Protein AF-A0A973G3A9-F1 (afdb_monomer_lite)

Structure (mmCIF, N/CA/C/O backbone):
data_AF-A0A973G3A9-F1
#
_entry.id   AF-A0A973G3A9-F1
#
loop_
_atom_site.group_PDB
_atom_site.id
_atom_site.type_symbol
_atom_site.label_atom_id
_atom_site.label_alt_id
_atom_site.label_comp_id
_atom_site.label_asym_id
_atom_site.label_entity_id
_atom_site.label_seq_id
_atom_site.pdbx_PDB_ins_code
_atom_site.Cartn_x
_atom_site.Cartn_y
_atom_site.Cartn_z
_atom_site.occupancy
_atom_site.B_iso_or_equiv
_atom_site.auth_seq_id
_atom_site.auth_comp_i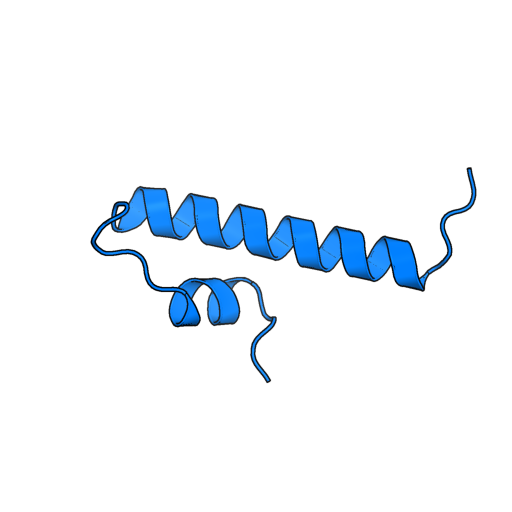d
_atom_site.auth_asym_id
_atom_site.auth_atom_id
_atom_site.pdbx_PDB_model_num
ATOM 1 N N . MET A 1 1 ? -6.284 7.122 28.859 1.00 44.69 1 MET A N 1
ATOM 2 C CA . MET A 1 1 ? -6.541 7.887 27.621 1.00 44.69 1 MET A CA 1
ATOM 3 C C . MET A 1 1 ? -7.651 7.144 26.896 1.00 44.69 1 MET A C 1
ATOM 5 O O . MET A 1 1 ? -7.405 6.033 26.457 1.00 44.69 1 MET A O 1
ATOM 9 N N . ASN A 1 2 ? -8.888 7.643 26.933 1.00 54.38 2 ASN A N 1
ATOM 10 C CA . ASN A 1 2 ? -10.053 6.913 26.423 1.00 54.38 2 ASN A CA 1
ATOM 11 C C . ASN A 1 2 ? -10.376 7.456 25.026 1.00 54.38 2 ASN A C 1
ATOM 13 O O . ASN A 1 2 ? -11.030 8.491 24.922 1.00 54.38 2 ASN A O 1
ATOM 17 N N . LEU A 1 3 ? -9.843 6.829 23.972 1.00 60.53 3 LEU A N 1
ATOM 18 C CA . LEU A 1 3 ? -10.219 7.185 22.602 1.00 60.53 3 LEU A CA 1
ATOM 19 C C . LEU A 1 3 ? -11.679 6.782 22.379 1.00 60.53 3 LEU A C 1
ATOM 21 O O . LEU A 1 3 ? -12.110 5.717 22.828 1.00 60.53 3 LEU A O 1
ATOM 25 N N . SER A 1 4 ? -12.466 7.634 21.719 1.00 69.50 4 SER A N 1
ATOM 26 C CA . SER A 1 4 ? -13.821 7.244 21.340 1.00 69.50 4 SER A CA 1
ATOM 27 C C . SER A 1 4 ? -13.737 6.138 20.285 1.00 69.50 4 SER A C 1
ATOM 29 O O . SER A 1 4 ? -12.859 6.151 19.422 1.00 69.50 4 SER A O 1
ATOM 31 N N . SER A 1 5 ? -14.680 5.198 20.299 1.00 72.25 5 SER A N 1
ATOM 32 C CA . SER A 1 5 ? -14.735 4.066 19.355 1.00 72.25 5 SER A CA 1
ATOM 33 C C . SER A 1 5 ? -14.715 4.467 17.867 1.00 72.25 5 SER A C 1
ATOM 35 O O . SER A 1 5 ? -14.501 3.625 16.996 1.00 72.25 5 SER A O 1
ATOM 37 N N . SER A 1 6 ? -14.947 5.746 17.549 1.00 73.94 6 SER A N 1
ATOM 38 C CA . SER A 1 6 ? -14.831 6.300 16.197 1.00 73.94 6 SER A CA 1
ATOM 39 C C . SER A 1 6 ? -13.392 6.648 15.797 1.00 73.94 6 SER A C 1
ATOM 41 O O . SER A 1 6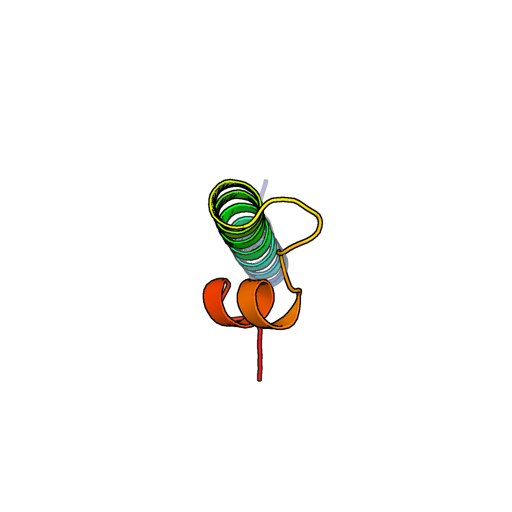 ? -13.040 6.543 14.624 1.00 73.94 6 SER A O 1
ATOM 43 N N . GLU A 1 7 ? -12.553 7.066 16.743 1.00 76.06 7 GLU A N 1
ATOM 44 C CA . GLU A 1 7 ? -11.139 7.380 16.505 1.00 76.06 7 GLU A CA 1
ATOM 45 C C . GLU A 1 7 ? -10.321 6.101 16.370 1.00 76.06 7 GLU A C 1
ATOM 47 O O . GLU A 1 7 ? -9.480 6.010 15.481 1.00 76.06 7 GLU A O 1
ATOM 52 N N . GLU A 1 8 ? -10.644 5.078 17.161 1.00 77.69 8 GLU A N 1
ATOM 53 C CA . GLU A 1 8 ? -10.023 3.756 17.061 1.00 77.69 8 GLU A CA 1
ATOM 54 C C . GLU A 1 8 ? -10.282 3.112 15.689 1.00 77.69 8 GLU A C 1
ATOM 56 O O . GLU A 1 8 ? -9.349 2.669 15.027 1.00 77.69 8 GLU A O 1
ATOM 61 N N . LYS A 1 9 ? -11.520 3.187 15.179 1.00 76.88 9 LYS A N 1
ATOM 62 C CA . LYS A 1 9 ? -11.863 2.722 13.819 1.00 76.88 9 LYS A CA 1
ATOM 63 C C . LYS A 1 9 ? -11.149 3.500 12.711 1.00 76.88 9 LYS A C 1
ATOM 65 O O . LYS A 1 9 ? -10.763 2.911 11.700 1.00 76.88 9 LYS A O 1
ATOM 70 N N . ARG A 1 10 ? -10.977 4.820 12.870 1.00 79.94 10 ARG A N 1
ATOM 71 C CA . ARG A 1 10 ? -10.196 5.633 11.918 1.00 79.94 10 ARG A CA 1
ATOM 72 C C . ARG A 1 10 ? -8.722 5.244 11.950 1.00 79.94 10 ARG A C 1
ATOM 74 O O . ARG A 1 10 ? -8.120 5.134 10.888 1.00 79.94 10 ARG A O 1
ATOM 81 N N . SER A 1 11 ? -8.173 4.999 13.138 1.00 86.81 11 SER A N 1
ATOM 82 C CA . SER A 1 11 ? -6.795 4.537 13.306 1.00 86.81 11 SER A CA 1
ATOM 83 C C . SER A 1 11 ? -6.582 3.162 12.675 1.00 86.81 11 SER A C 1
ATOM 85 O O . SER A 1 11 ? -5.602 2.975 11.965 1.00 86.81 11 SER A O 1
ATOM 87 N N . ASP A 1 12 ? -7.509 2.223 12.868 1.00 92.25 12 ASP A N 1
ATOM 88 C CA . ASP A 1 12 ? -7.456 0.897 12.241 1.00 92.25 12 ASP A CA 1
ATOM 89 C C . ASP A 1 12 ? -7.473 0.989 10.708 1.00 92.25 12 ASP A C 1
ATOM 91 O O . ASP A 1 12 ? -6.623 0.425 10.022 1.00 92.25 12 ASP A O 1
ATOM 95 N N . THR A 1 13 ? -8.399 1.784 10.169 1.00 94.31 13 THR A N 1
ATOM 96 C CA . THR A 1 13 ? -8.501 2.012 8.723 1.00 94.31 13 THR A CA 1
ATOM 97 C C . THR A 1 13 ? -7.218 2.632 8.167 1.00 94.31 13 THR A C 1
ATOM 99 O O . THR A 1 13 ? -6.724 2.210 7.126 1.00 94.31 13 THR A O 1
ATOM 102 N N . TYR A 1 14 ? -6.649 3.605 8.879 1.00 95.12 14 TYR A N 1
ATOM 103 C CA . TYR A 1 14 ? -5.387 4.236 8.506 1.00 95.12 14 TYR A CA 1
ATOM 104 C C . TYR A 1 14 ? -4.225 3.234 8.474 1.00 95.12 14 TYR A C 1
ATOM 106 O O . TYR A 1 14 ? -3.473 3.204 7.502 1.00 95.12 14 TYR A O 1
ATOM 114 N N . LEU A 1 15 ? -4.109 2.373 9.491 1.00 96.50 15 LEU A N 1
ATOM 115 C CA . LEU A 1 15 ? -3.071 1.341 9.545 1.00 96.50 15 LEU A CA 1
ATOM 116 C C . LEU A 1 15 ? -3.200 0.338 8.392 1.00 96.50 15 LEU A C 1
ATOM 118 O O . LEU A 1 15 ? -2.196 0.022 7.758 1.00 96.50 15 LEU A O 1
ATOM 122 N N . ARG A 1 16 ? -4.423 -0.098 8.062 1.00 96.69 16 ARG A N 1
ATOM 123 C CA . ARG A 1 16 ? -4.670 -0.990 6.916 1.00 96.69 16 ARG A CA 1
ATOM 124 C C . ARG A 1 16 ? -4.255 -0.370 5.584 1.00 96.69 16 ARG A C 1
ATOM 126 O O . ARG A 1 16 ? -3.668 -1.056 4.754 1.00 96.69 16 ARG A O 1
ATOM 133 N N . ILE A 1 17 ? -4.524 0.921 5.385 1.00 97.25 17 ILE A N 1
ATOM 134 C CA . ILE A 1 17 ? -4.110 1.638 4.169 1.00 97.25 17 ILE A CA 1
ATOM 135 C C . ILE A 1 17 ? -2.585 1.698 4.067 1.00 97.25 17 ILE A C 1
ATOM 137 O O . ILE A 1 17 ? -2.040 1.456 2.992 1.00 97.25 17 ILE A O 1
ATOM 141 N N . LEU A 1 18 ? -1.891 2.003 5.167 1.00 97.62 18 LEU A N 1
ATOM 142 C CA . LEU A 1 18 ? -0.429 2.061 5.171 1.00 97.62 18 LEU A CA 1
ATOM 143 C C . LEU A 1 18 ? 0.207 0.698 4.884 1.00 97.62 18 LEU A C 1
ATOM 145 O O . LEU A 1 18 ? 1.149 0.633 4.097 1.00 97.62 18 LEU A O 1
ATOM 149 N N . ASP A 1 19 ? -0.315 -0.373 5.484 1.00 98.00 19 ASP A N 1
ATOM 150 C CA . ASP A 1 19 ? 0.174 -1.734 5.248 1.00 98.00 19 ASP A CA 1
ATOM 151 C C . ASP A 1 19 ? -0.050 -2.170 3.791 1.00 98.00 19 ASP A C 1
ATOM 153 O O . ASP A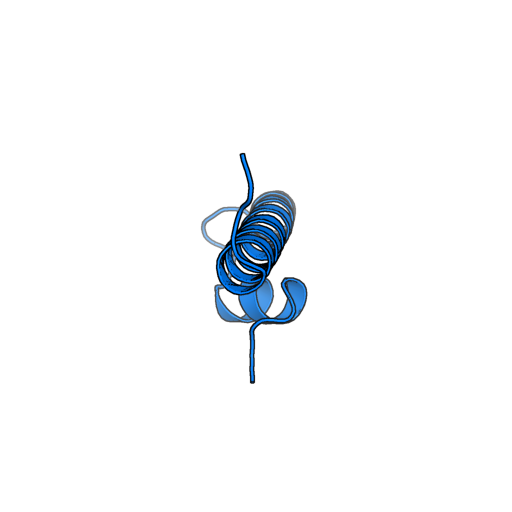 1 19 ? 0.877 -2.618 3.112 1.00 98.00 19 ASP A O 1
ATOM 157 N N . ALA A 1 20 ? -1.254 -1.939 3.257 1.00 97.81 20 ALA A N 1
ATOM 158 C CA . ALA A 1 20 ? -1.566 -2.211 1.858 1.00 97.81 20 ALA A CA 1
ATOM 159 C C . ALA A 1 20 ? -0.646 -1.433 0.905 1.00 97.81 20 ALA A C 1
ATOM 161 O O . ALA A 1 20 ? -0.095 -2.012 -0.031 1.00 97.81 20 ALA A O 1
ATOM 162 N N . ALA A 1 21 ? -0.432 -0.142 1.166 1.00 97.88 21 ALA A N 1
ATOM 163 C CA . ALA A 1 21 ? 0.446 0.696 0.361 1.00 97.88 21 ALA A CA 1
ATOM 164 C C . ALA A 1 21 ? 1.899 0.206 0.403 1.00 97.88 21 ALA A C 1
ATOM 166 O O . ALA A 1 21 ? 2.532 0.093 -0.644 1.00 97.88 21 ALA A O 1
ATOM 167 N N . ALA A 1 22 ? 2.424 -0.128 1.587 1.00 98.06 22 ALA A N 1
ATOM 168 C CA . ALA A 1 22 ? 3.784 -0.640 1.739 1.00 98.06 22 ALA A CA 1
ATOM 169 C C . ALA A 1 22 ? 4.006 -1.925 0.926 1.00 98.06 22 ALA A C 1
ATOM 171 O O . ALA A 1 22 ? 5.025 -2.047 0.241 1.00 98.06 22 ALA A O 1
ATOM 172 N N . ASN A 1 23 ? 3.035 -2.840 0.947 1.00 97.81 23 ASN A N 1
ATOM 173 C CA . ASN A 1 23 ? 3.083 -4.074 0.166 1.00 97.81 23 ASN A CA 1
ATOM 174 C C . ASN A 1 23 ? 3.049 -3.791 -1.344 1.00 97.81 23 ASN A C 1
ATOM 176 O O . ASN A 1 23 ? 3.949 -4.219 -2.062 1.00 97.81 23 ASN A O 1
ATOM 180 N N . VAL A 1 24 ? 2.085 -2.996 -1.823 1.00 97.69 24 VAL A N 1
ATOM 181 C CA . VAL A 1 24 ? 1.950 -2.685 -3.260 1.00 97.69 24 VAL A CA 1
ATOM 182 C C . VAL A 1 24 ? 3.177 -1.938 -3.791 1.00 97.69 24 VAL A C 1
ATOM 184 O O . VAL A 1 24 ? 3.693 -2.272 -4.857 1.00 97.69 24 VAL A O 1
ATOM 187 N N . PHE A 1 25 ? 3.710 -0.966 -3.045 1.00 97.25 25 PHE A N 1
ATOM 188 C CA . PHE A 1 25 ? 4.935 -0.271 -3.448 1.00 97.25 25 PHE A CA 1
ATOM 189 C C . PHE A 1 25 ? 6.155 -1.196 -3.467 1.00 97.25 25 PHE A C 1
ATOM 191 O O . PHE A 1 25 ? 7.020 -1.022 -4.325 1.00 97.25 25 PHE A O 1
ATOM 198 N N . SER A 1 26 ? 6.230 -2.173 -2.560 1.00 97.06 26 SER A N 1
ATOM 199 C CA . SER A 1 26 ? 7.325 -3.150 -2.534 1.00 97.06 26 SER A CA 1
ATOM 200 C C . SER A 1 26 ? 7.239 -4.160 -3.684 1.00 97.06 26 SER A C 1
ATOM 202 O O . SER A 1 26 ? 8.272 -4.572 -4.205 1.00 97.06 26 SER A O 1
ATOM 204 N N . GLU A 1 27 ? 6.026 -4.541 -4.094 1.00 96.56 27 GLU A N 1
ATOM 205 C CA . GLU A 1 27 ? 5.778 -5.505 -5.175 1.00 96.56 27 GLU A CA 1
ATOM 206 C C . GLU A 1 27 ? 5.903 -4.862 -6.572 1.00 96.56 27 GLU A C 1
ATOM 208 O 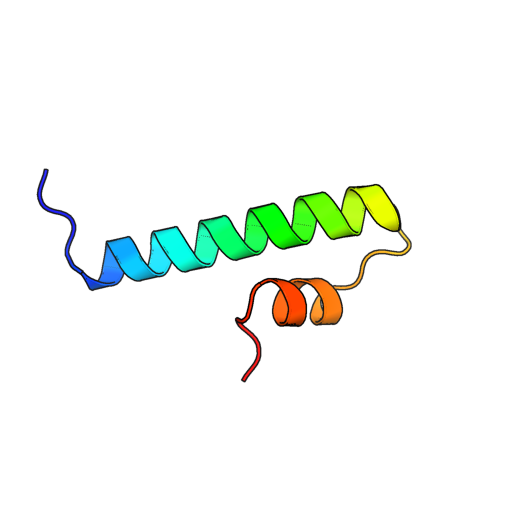O . GLU A 1 27 ? 6.558 -5.418 -7.455 1.00 96.56 27 GLU A O 1
ATOM 213 N N . ALA A 1 28 ? 5.307 -3.682 -6.779 1.00 95.56 28 ALA A N 1
ATOM 214 C CA . ALA A 1 28 ? 5.177 -3.049 -8.097 1.00 95.56 28 ALA A CA 1
ATOM 215 C C . ALA A 1 28 ? 6.103 -1.836 -8.319 1.00 95.56 28 ALA A C 1
ATOM 217 O O . ALA A 1 28 ? 6.247 -1.356 -9.449 1.00 95.56 28 ALA A O 1
ATOM 218 N N . GLY A 1 29 ? 6.723 -1.311 -7.258 1.00 94.19 29 GLY A N 1
ATOM 219 C CA . GLY A 1 29 ? 7.431 -0.030 -7.288 1.00 94.19 29 GLY A CA 1
ATOM 220 C C . GLY A 1 29 ? 6.490 1.174 -7.434 1.00 94.19 29 GLY A C 1
ATOM 221 O O . GLY A 1 29 ? 5.306 1.047 -7.740 1.00 94.19 29 GLY A O 1
ATOM 222 N N . PHE A 1 30 ? 7.020 2.387 -7.251 1.00 90.25 30 PHE A N 1
ATOM 223 C CA . PHE A 1 30 ? 6.208 3.616 -7.270 1.00 90.25 30 PHE A CA 1
ATOM 224 C C . PHE A 1 30 ? 5.475 3.867 -8.594 1.00 90.25 30 PHE A C 1
ATOM 226 O O . PHE A 1 30 ? 4.349 4.351 -8.578 1.00 90.25 30 PHE A O 1
ATOM 233 N N . SER A 1 31 ? 6.094 3.542 -9.731 1.0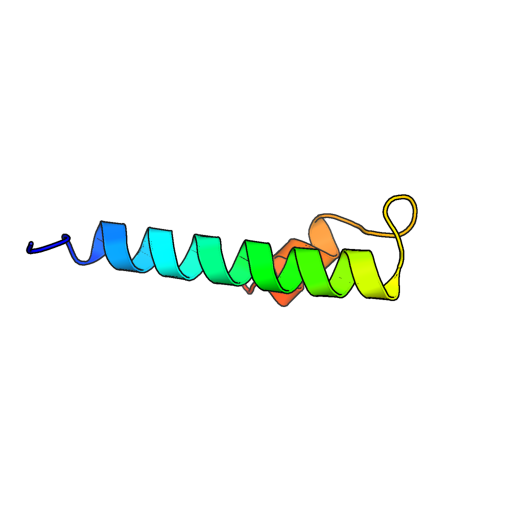0 93.75 31 SER A N 1
ATOM 234 C CA . SER A 1 31 ? 5.483 3.756 -11.050 1.00 93.75 31 SER A CA 1
ATOM 235 C C . SER A 1 31 ? 4.412 2.718 -11.398 1.00 93.75 31 SER A C 1
ATOM 237 O O . SER A 1 31 ? 3.557 2.994 -12.236 1.00 93.75 31 SER A O 1
ATOM 239 N N . GLY A 1 32 ? 4.489 1.520 -10.809 1.00 93.69 32 GLY A N 1
ATOM 240 C CA . GLY A 1 32 ? 3.561 0.415 -11.066 1.00 93.69 32 GLY A CA 1
ATOM 241 C C . GLY A 1 32 ? 2.396 0.351 -10.080 1.00 93.69 32 GLY A C 1
ATOM 242 O O . GLY A 1 32 ? 1.337 -0.161 -10.431 1.00 93.69 32 GLY A O 1
ATOM 243 N N . ALA A 1 33 ? 2.574 0.895 -8.876 1.00 97.25 33 ALA A N 1
ATOM 244 C CA . ALA A 1 33 ? 1.560 0.907 -7.833 1.00 97.25 33 ALA A CA 1
ATOM 245 C C . ALA A 1 33 ? 0.323 1.726 -8.225 1.00 97.25 33 ALA A C 1
ATOM 247 O O . ALA A 1 33 ? 0.436 2.845 -8.741 1.00 97.25 33 ALA A O 1
ATOM 248 N N . ARG A 1 34 ? -0.868 1.200 -7.917 1.00 96.38 34 ARG A N 1
ATOM 249 C CA . ARG A 1 34 ? -2.133 1.905 -8.142 1.00 96.38 34 ARG A CA 1
ATOM 250 C C . ARG A 1 34 ? -2.969 2.056 -6.879 1.00 96.38 34 ARG A C 1
ATOM 252 O O . ARG A 1 34 ? -2.965 1.216 -5.987 1.00 96.38 34 ARG A O 1
ATOM 259 N N . MET A 1 35 ? -3.686 3.175 -6.809 1.00 94.31 35 MET A N 1
ATOM 260 C CA . MET A 1 35 ? -4.462 3.561 -5.628 1.00 94.31 35 MET A CA 1
ATOM 261 C C . MET A 1 35 ? -5.722 2.711 -5.438 1.00 94.31 35 MET A C 1
ATOM 263 O O . MET A 1 35 ? -6.122 2.478 -4.302 1.00 94.31 35 MET A O 1
ATOM 267 N N . ASP A 1 36 ? -6.337 2.257 -6.530 1.00 96.00 36 ASP A N 1
ATOM 268 C CA . ASP A 1 36 ? -7.465 1.319 -6.526 1.00 96.00 36 ASP A CA 1
ATOM 269 C C . ASP A 1 36 ? -7.056 -0.029 -5.920 1.00 96.00 36 ASP A C 1
ATOM 271 O O . ASP A 1 36 ? -7.705 -0.499 -4.990 1.00 96.00 36 ASP A O 1
ATOM 275 N N . GLU A 1 37 ? -5.914 -0.577 -6.334 1.00 95.88 37 GLU A N 1
ATOM 276 C CA . GLU A 1 37 ? -5.360 -1.809 -5.760 1.00 95.88 37 GLU A CA 1
ATOM 277 C C . GLU A 1 37 ? -5.062 -1.676 -4.256 1.00 95.88 37 GLU A C 1
ATOM 279 O O . GLU A 1 37 ? -5.392 -2.563 -3.466 1.00 95.88 37 GLU A O 1
ATOM 284 N N . ILE A 1 38 ? -4.486 -0.546 -3.833 1.00 96.50 38 ILE A N 1
ATOM 285 C CA . ILE A 1 38 ? -4.233 -0.264 -2.412 1.00 96.50 38 ILE A CA 1
ATOM 286 C C . ILE A 1 38 ? -5.554 -0.171 -1.635 1.00 96.50 38 ILE A C 1
ATOM 288 O O . ILE A 1 38 ? -5.653 -0.713 -0.534 1.00 96.50 38 ILE A O 1
ATOM 292 N N . ALA A 1 39 ? -6.572 0.495 -2.188 1.00 96.12 39 ALA A N 1
ATOM 293 C CA . ALA A 1 39 ? -7.876 0.649 -1.545 1.00 96.12 39 ALA A CA 1
ATOM 294 C C . ALA A 1 39 ? -8.630 -0.685 -1.418 1.00 96.12 39 ALA A C 1
ATOM 296 O O . ALA A 1 39 ? -9.238 -0.952 -0.375 1.00 96.12 39 ALA A O 1
ATOM 297 N N . ASP A 1 40 ? -8.550 -1.530 -2.445 1.00 96.25 40 ASP A N 1
ATOM 298 C CA . ASP A 1 40 ? -9.116 -2.878 -2.441 1.00 96.25 40 ASP A CA 1
ATOM 299 C C . ASP A 1 40 ? -8.418 -3.750 -1.394 1.00 96.25 40 ASP A C 1
ATOM 301 O O . ASP A 1 40 ? -9.076 -4.365 -0.552 1.00 96.25 40 ASP A O 1
ATOM 305 N N . ARG A 1 41 ? -7.080 -3.737 -1.363 1.00 95.62 41 ARG A N 1
ATOM 306 C CA . ARG A 1 41 ? -6.285 -4.526 -0.409 1.00 95.62 41 ARG A CA 1
ATOM 307 C C . ARG A 1 41 ? -6.438 -4.046 1.034 1.00 95.62 41 ARG A C 1
ATOM 309 O O . ARG A 1 41 ? -6.428 -4.858 1.955 1.00 95.62 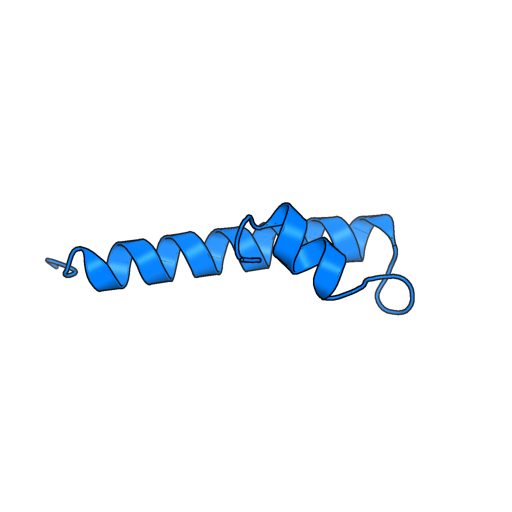41 ARG A O 1
ATOM 316 N N . ALA A 1 42 ? -6.634 -2.745 1.235 1.00 96.25 42 ALA A N 1
ATOM 317 C CA . ALA A 1 42 ? -6.953 -2.178 2.539 1.00 96.25 42 ALA A CA 1
ATOM 318 C C . ALA A 1 42 ? -8.411 -2.428 2.959 1.00 96.25 42 ALA A C 1
ATOM 320 O O . ALA A 1 42 ? -8.736 -2.207 4.125 1.00 96.25 42 ALA A O 1
ATOM 321 N N . GLY A 1 43 ? -9.296 -2.869 2.056 1.00 95.25 43 GLY A N 1
ATOM 322 C CA . GLY A 1 43 ? -10.720 -3.070 2.339 1.00 95.25 43 GLY A CA 1
ATOM 323 C C . GLY A 1 43 ? -11.441 -1.762 2.667 1.00 95.25 43 GLY A C 1
ATOM 324 O O . GLY A 1 43 ? -12.212 -1.700 3.628 1.00 95.25 43 GLY A O 1
ATOM 325 N N . VAL A 1 44 ? -11.111 -0.692 1.937 1.00 92.31 44 VAL A N 1
ATOM 326 C CA . VAL A 1 44 ? -11.701 0.649 2.115 1.00 92.31 44 VAL A CA 1
ATOM 327 C C . VAL A 1 44 ? -12.479 1.130 0.890 1.00 92.31 44 VAL A C 1
ATOM 329 O O . VAL A 1 44 ? -13.095 2.194 0.941 1.00 92.31 44 VAL A O 1
ATOM 332 N N . ASN A 1 45 ? -12.468 0.353 -0.195 1.00 80.06 45 ASN A N 1
ATOM 333 C CA . ASN A 1 45 ? -13.333 0.571 -1.348 1.00 80.06 45 ASN A CA 1
ATOM 334 C C . ASN A 1 45 ? -14.790 0.162 -1.029 1.00 80.06 45 ASN A C 1
ATOM 336 O O . ASN A 1 45 ? -15.020 -0.683 -0.160 1.00 80.06 45 ASN A O 1
ATOM 340 N N . LYS A 1 46 ? -15.765 0.810 -1.677 1.00 62.12 46 LYS A N 1
ATOM 341 C CA . LYS A 1 46 ? -17.207 0.631 -1.425 1.00 62.12 46 LYS A CA 1
ATOM 342 C C . LYS A 1 46 ? -17.803 -0.517 -2.230 1.00 62.12 46 LYS A C 1
ATOM 344 O O . LYS A 1 46 ? -17.521 -0.572 -3.444 1.00 62.12 46 LYS A O 1
#

pLDDT: mean 88.66, std 13.07, range [44.69, 98.06]

Sequence (46 aa):
MNLSSSEEKRSDTYLRILDAAANVFSEAGFSGARMDEIADRAGVNK

Secondary structure (DSSP, 8-state):
----HHHHHHHHHHHHHHHHHHHHHHHHHHHH--HHHHHHHHT---

Radius of gyration: 12.63 Å; chains: 1; bounding box: 25×13×39 Å

Foldseek 3Di:
DDDDPVVVVVVLLVVLLVVLQVVQCVVQNPVGRDPVSSCVSSVNDD